Protein AF-A0AAU5UR75-F1 (afdb_monomer_lite)

Sequence (61 aa):
MSDESEVGDRQGAGSGYQYAVGHANGTSTVINSLGKVTGTFPDPVYFRWGPVFYLDPLNGD

Structure (mmCIF, N/CA/C/O backbone):
data_AF-A0AAU5UR75-F1
#
_entry.id   AF-A0AAU5UR75-F1
#
loop_
_atom_site.group_PDB
_atom_site.id
_atom_site.type_symbol
_atom_site.label_atom_id
_atom_site.label_alt_id
_atom_site.label_comp_id
_atom_site.label_asym_id
_atom_site.label_entity_id
_atom_site.label_seq_id
_atom_site.pdbx_PDB_ins_code
_atom_site.Cartn_x
_atom_site.Cartn_y
_atom_site.Cartn_z
_atom_site.occupancy
_atom_site.B_iso_or_equiv
_atom_site.auth_seq_id
_atom_site.auth_comp_id
_atom_site.auth_asym_id
_atom_site.auth_atom_id
_atom_site.pdbx_PDB_model_num
ATOM 1 N N . MET A 1 1 ? 13.742 -20.650 -40.746 1.00 49.47 1 MET A N 1
ATOM 2 C CA . MET A 1 1 ? 15.064 -20.301 -40.184 1.00 49.47 1 MET A CA 1
ATOM 3 C C . MET A 1 1 ? 15.374 -18.915 -40.718 1.00 49.47 1 MET A C 1
ATOM 5 O O . MET A 1 1 ? 15.716 -18.809 -41.882 1.00 49.47 1 MET A O 1
ATOM 9 N N . SER A 1 2 ? 15.044 -17.837 -40.020 1.00 42.28 2 SER A N 1
ATOM 10 C CA . SE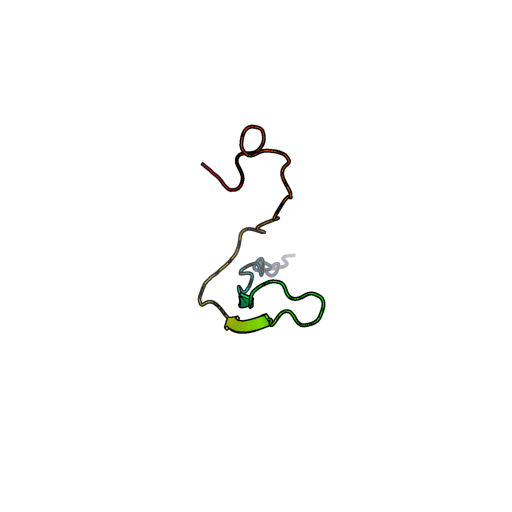R A 1 2 ? 15.245 -17.627 -38.585 1.00 42.28 2 SER A CA 1
ATOM 11 C C . SER A 1 2 ? 14.100 -16.802 -38.004 1.00 42.28 2 SER A C 1
ATOM 13 O O . SER A 1 2 ? 13.780 -15.752 -38.550 1.00 42.28 2 SER A O 1
ATOM 15 N N . ASP A 1 3 ? 13.493 -17.300 -36.928 1.00 48.44 3 ASP A N 1
ATOM 16 C CA . ASP A 1 3 ? 12.680 -16.504 -36.017 1.00 48.44 3 ASP A CA 1
ATOM 17 C C . ASP A 1 3 ? 13.512 -15.309 -35.540 1.00 48.44 3 ASP A C 1
ATOM 19 O O . ASP A 1 3 ? 14.493 -15.482 -34.814 1.00 48.44 3 ASP A O 1
ATOM 23 N N . GLU A 1 4 ? 13.127 -14.095 -35.922 1.00 58.22 4 GLU A N 1
ATOM 24 C CA . GLU A 1 4 ? 13.373 -12.949 -35.054 1.00 58.22 4 GLU A CA 1
ATOM 25 C C . GLU A 1 4 ? 12.428 -13.138 -33.873 1.00 58.22 4 GLU A C 1
ATOM 27 O O . GLU A 1 4 ? 11.275 -12.712 -33.897 1.00 58.22 4 GLU A O 1
ATOM 32 N N . SER A 1 5 ? 12.894 -13.899 -32.876 1.00 51.00 5 SER A N 1
ATOM 33 C CA . SE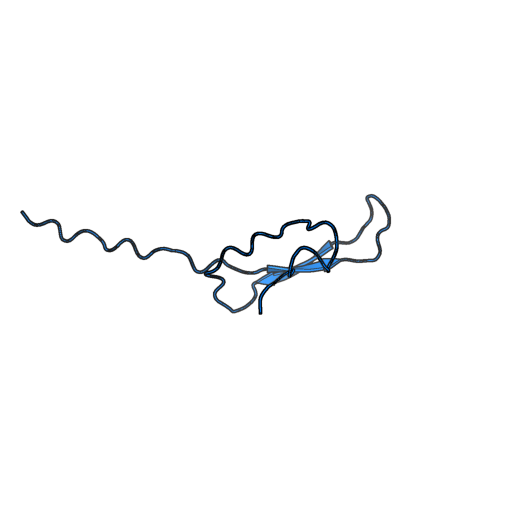R A 1 5 ? 12.187 -14.025 -31.615 1.00 51.00 5 SER A CA 1
ATOM 34 C C . SER A 1 5 ? 11.998 -12.613 -31.091 1.00 51.00 5 SER A C 1
ATOM 36 O O . SER A 1 5 ? 12.984 -11.934 -30.790 1.00 51.00 5 SER A O 1
ATOM 38 N N . GLU A 1 6 ? 10.740 -12.190 -31.017 1.00 56.69 6 GLU A N 1
ATOM 39 C CA . GLU A 1 6 ? 10.274 -11.135 -30.139 1.00 56.69 6 GLU A CA 1
ATOM 40 C C . GLU A 1 6 ? 11.108 -11.223 -28.861 1.00 56.69 6 GLU A C 1
ATOM 42 O O . GLU A 1 6 ? 11.004 -12.187 -28.096 1.00 56.69 6 GLU A O 1
ATOM 47 N N . VAL A 1 7 ? 12.041 -10.281 -28.691 1.00 54.12 7 VAL A N 1
ATOM 48 C CA . VAL A 1 7 ? 12.695 -10.090 -27.406 1.00 54.12 7 VAL A CA 1
ATOM 49 C C . VAL A 1 7 ? 11.542 -9.648 -26.536 1.00 54.12 7 VAL A C 1
ATOM 51 O O . VAL A 1 7 ? 11.137 -8.491 -26.590 1.00 54.12 7 VAL A O 1
ATOM 54 N N . GLY A 1 8 ? 10.922 -10.618 -25.864 1.00 46.59 8 GLY A N 1
ATOM 55 C CA . GLY A 1 8 ? 9.861 -10.388 -24.911 1.00 46.59 8 GLY A CA 1
ATOM 56 C C . GLY A 1 8 ? 10.461 -9.487 -23.859 1.00 46.59 8 GLY A C 1
ATOM 57 O O . GLY A 1 8 ? 11.152 -9.962 -22.955 1.00 46.59 8 GLY A O 1
ATOM 58 N N . ASP A 1 9 ? 10.271 -8.186 -24.054 1.00 53.69 9 ASP A N 1
ATOM 59 C CA . ASP A 1 9 ? 10.671 -7.157 -23.124 1.00 53.69 9 ASP A CA 1
ATOM 60 C C . ASP A 1 9 ? 10.080 -7.619 -21.805 1.00 53.69 9 ASP A C 1
ATOM 62 O O . ASP A 1 9 ? 8.868 -7.840 -21.695 1.00 53.69 9 ASP A O 1
ATOM 66 N N . ARG A 1 10 ? 10.939 -7.939 -20.838 1.00 52.38 10 ARG A N 1
ATOM 67 C CA . ARG A 1 10 ? 10.479 -8.421 -19.545 1.00 52.38 10 ARG A CA 1
ATOM 68 C C . ARG A 1 10 ? 9.717 -7.252 -18.936 1.00 52.38 10 ARG A C 1
ATOM 70 O O . ARG A 1 10 ? 10.321 -6.350 -18.366 1.00 52.38 10 ARG A O 1
ATOM 77 N N . GLN A 1 11 ? 8.398 -7.252 -19.122 1.00 53.75 11 GLN A N 1
ATOM 78 C CA . GLN A 1 11 ? 7.455 -6.252 -18.637 1.00 53.75 11 GLN A CA 1
ATOM 79 C C . GLN A 1 11 ? 7.447 -6.328 -17.113 1.00 53.75 11 GLN A C 1
ATOM 81 O O . GLN A 1 11 ? 6.640 -7.019 -16.499 1.00 53.75 11 GLN A O 1
ATOM 86 N N . GLY A 1 12 ? 8.442 -5.696 -16.508 1.00 54.50 12 GLY A N 1
ATOM 87 C CA . GLY A 1 12 ? 8.730 -5.812 -15.092 1.00 54.50 12 GLY A CA 1
ATOM 88 C C . GLY A 1 12 ? 8.812 -4.470 -14.397 1.00 54.50 12 GLY A C 1
ATOM 89 O O . GLY A 1 12 ? 9.169 -4.452 -13.236 1.00 54.50 12 GLY A O 1
ATOM 90 N N . ALA A 1 13 ? 8.488 -3.345 -15.041 1.00 58.84 13 ALA A N 1
ATOM 91 C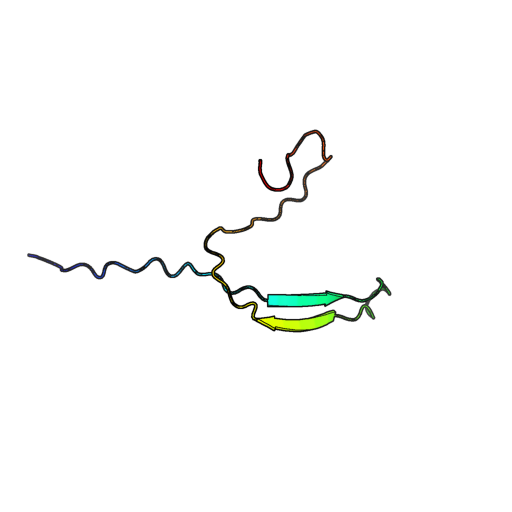 CA . ALA A 1 13 ? 8.294 -2.104 -14.301 1.00 58.84 13 ALA A CA 1
ATOM 92 C C . ALA A 1 13 ? 6.986 -2.221 -13.501 1.00 58.84 13 ALA A C 1
ATOM 94 O O . ALA A 1 13 ? 5.924 -1.786 -13.954 1.00 58.84 13 ALA A O 1
ATOM 95 N N . GLY A 1 14 ? 7.044 -2.858 -12.326 1.00 71.25 14 GLY A N 1
ATOM 96 C CA . GLY A 1 14 ? 5.926 -2.903 -11.392 1.00 71.25 14 GLY A CA 1
ATOM 97 C C . GLY A 1 14 ? 5.426 -1.482 -11.147 1.00 71.25 14 GLY A C 1
ATOM 98 O O . GLY A 1 14 ?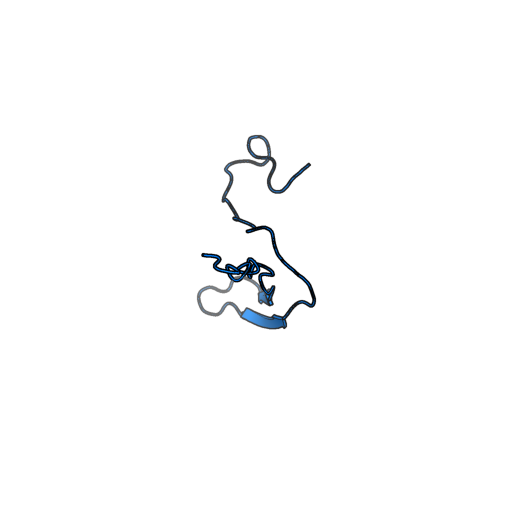 6.222 -0.549 -11.087 1.00 71.25 14 GLY A O 1
ATOM 99 N N . SER A 1 15 ? 4.109 -1.285 -11.077 1.00 80.06 15 SER A N 1
ATOM 100 C CA . SER A 1 15 ? 3.533 0.013 -10.707 1.00 80.06 15 SER A CA 1
ATOM 101 C C . SER A 1 15 ? 3.387 0.090 -9.190 1.00 80.06 15 SER A C 1
ATOM 103 O O . SER A 1 15 ? 2.790 -0.799 -8.588 1.00 80.06 15 SER A O 1
ATOM 105 N N . GLY A 1 16 ? 3.899 1.157 -8.577 1.00 83.81 16 GLY A N 1
ATOM 106 C CA . GLY A 1 16 ? 3.714 1.429 -7.151 1.00 83.81 16 GLY A CA 1
ATOM 107 C C . GLY A 1 16 ? 2.447 2.241 -6.888 1.00 83.81 16 GLY A C 1
ATOM 108 O O . GLY A 1 16 ? 2.123 3.150 -7.652 1.00 83.81 16 GLY A O 1
ATOM 109 N N . TYR A 1 17 ? 1.751 1.947 -5.790 1.00 89.81 17 TYR A N 1
ATOM 110 C CA . TYR A 1 17 ? 0.584 2.700 -5.318 1.00 89.81 17 TYR A CA 1
ATOM 111 C C . TYR A 1 17 ? 0.758 3.053 -3.843 1.00 89.81 17 TYR A C 1
ATOM 113 O O . TYR A 1 17 ? 1.210 2.218 -3.061 1.00 89.81 17 TYR A O 1
ATOM 121 N N . GLN A 1 18 ? 0.387 4.276 -3.464 1.00 90.94 18 GLN A N 1
ATOM 122 C CA . GLN A 1 18 ? 0.457 4.742 -2.079 1.00 90.94 18 GLN A CA 1
ATOM 123 C C . GLN A 1 18 ? -0.917 4.762 -1.416 1.00 90.94 18 GLN A C 1
ATOM 125 O O . GLN A 1 18 ? -1.929 5.087 -2.043 1.00 90.94 18 GLN A O 1
ATOM 130 N N . TYR A 1 19 ? -0.922 4.467 -0.118 1.00 92.62 19 TYR A N 1
ATOM 131 C CA . TYR A 1 19 ? -2.107 4.496 0.726 1.00 92.62 19 TYR A CA 1
ATOM 132 C C . TYR A 1 19 ? -1.775 5.149 2.068 1.00 92.62 19 TYR A C 1
ATOM 134 O O . TYR A 1 19 ? -0.743 4.847 2.664 1.00 92.62 19 TYR A O 1
ATOM 142 N N . ALA A 1 20 ? -2.664 6.015 2.553 1.00 94.06 20 ALA A N 1
ATOM 143 C CA . ALA A 1 20 ? -2.643 6.502 3.928 1.00 94.06 20 ALA A CA 1
ATOM 144 C C . ALA A 1 20 ? -3.612 5.669 4.771 1.00 94.06 20 ALA A C 1
ATOM 146 O O . ALA A 1 20 ? -4.764 5.467 4.379 1.00 94.06 20 ALA A O 1
ATOM 147 N N . VAL A 1 21 ? -3.155 5.204 5.931 1.00 92.81 21 VAL A N 1
ATOM 148 C CA . VAL A 1 21 ? -3.956 4.399 6.859 1.00 92.81 21 VAL A CA 1
ATOM 149 C C . VAL A 1 21 ? -4.130 5.178 8.160 1.00 92.81 21 VAL A C 1
ATOM 151 O O . VAL A 1 21 ? -3.169 5.749 8.675 1.00 92.81 21 VAL A O 1
ATOM 154 N N . GLY A 1 22 ? -5.363 5.244 8.668 1.00 89.19 22 GLY A N 1
ATOM 155 C CA . GLY A 1 22 ? -5.661 5.865 9.961 1.00 89.19 22 GLY A CA 1
ATOM 156 C C . GLY A 1 22 ? -5.197 5.013 11.148 1.00 89.19 22 GLY A C 1
ATOM 157 O O . GLY A 1 22 ? -4.693 3.904 10.984 1.00 89.19 22 GLY A O 1
ATOM 158 N N . HIS A 1 23 ? -5.412 5.502 12.372 1.00 91.88 23 HIS A N 1
ATOM 159 C CA . HIS A 1 23 ? -5.228 4.663 13.559 1.00 91.88 23 HIS A CA 1
ATOM 160 C C . HIS A 1 23 ? -6.106 3.407 13.481 1.00 91.88 23 HIS A C 1
ATOM 162 O O . HIS A 1 23 ? -7.266 3.477 13.066 1.00 91.88 23 HIS A O 1
ATOM 168 N N . ALA A 1 24 ? -5.551 2.271 13.912 1.00 90.75 24 ALA A N 1
ATOM 169 C CA . ALA A 1 24 ? -6.272 1.008 13.951 1.00 90.75 24 ALA A CA 1
ATOM 170 C C . ALA A 1 24 ? -7.499 1.132 14.868 1.00 90.75 24 ALA A C 1
ATOM 172 O O . ALA A 1 24 ? -7.369 1.311 16.078 1.00 90.75 24 ALA A O 1
ATOM 173 N N . ASN A 1 25 ? -8.693 1.037 14.283 1.00 87.31 25 ASN A N 1
ATOM 174 C CA . ASN A 1 25 ? -9.975 1.125 14.986 1.00 87.31 25 ASN A CA 1
ATOM 175 C C . ASN A 1 25 ? -10.872 -0.056 14.585 1.00 87.31 25 ASN A C 1
ATOM 177 O O . ASN A 1 25 ? -11.982 0.102 14.073 1.00 87.31 25 ASN A O 1
ATOM 181 N N . GLY A 1 26 ? -10.320 -1.266 14.717 1.00 85.38 26 GLY A N 1
ATOM 182 C CA . GLY A 1 26 ? -10.963 -2.498 14.265 1.00 85.38 26 GLY A CA 1
ATOM 183 C C . GLY A 1 26 ? -11.304 -2.459 12.772 1.00 85.38 26 GLY A C 1
ATOM 184 O O . GLY A 1 26 ? -10.510 -2.003 11.946 1.00 85.38 26 GLY A O 1
ATOM 185 N N . THR A 1 27 ? -12.509 -2.912 12.427 1.00 89.88 27 THR A N 1
ATOM 186 C CA . THR A 1 27 ? -13.013 -2.944 11.042 1.00 89.88 27 THR A CA 1
ATOM 187 C C . THR A 1 27 ? -13.269 -1.559 10.446 1.00 89.88 27 THR A C 1
ATOM 189 O O . THR A 1 27 ? -13.455 -1.447 9.241 1.00 89.88 27 THR A O 1
ATOM 192 N N . SER A 1 28 ? -13.271 -0.507 11.267 1.00 91.69 28 SER A N 1
ATOM 193 C CA . SER A 1 28 ? -13.514 0.878 10.843 1.00 91.69 28 SER A CA 1
ATOM 194 C C . SER A 1 28 ? -12.228 1.635 10.497 1.00 91.69 28 SER A C 1
ATOM 196 O O . SER A 1 28 ? -12.248 2.857 10.358 1.00 91.69 28 SER A O 1
ATOM 198 N N . THR A 1 29 ? -11.092 0.940 10.392 1.00 92.69 29 THR A N 1
ATOM 199 C CA . THR A 1 29 ? -9.814 1.557 10.018 1.00 92.69 29 THR A CA 1
ATOM 200 C C . THR A 1 29 ? -9.917 2.173 8.621 1.00 92.69 29 THR A C 1
ATOM 202 O O . THR A 1 29 ? -10.213 1.486 7.645 1.00 92.69 29 THR A O 1
ATOM 205 N N . VAL A 1 30 ? -9.664 3.479 8.522 1.00 93.19 30 VAL A N 1
ATOM 206 C CA . VAL A 1 30 ? -9.697 4.201 7.245 1.00 93.19 30 VAL A CA 1
ATOM 207 C C . VAL A 1 30 ? -8.467 3.842 6.416 1.00 93.19 30 VAL A C 1
ATOM 209 O O . VAL A 1 30 ? -7.342 3.947 6.905 1.00 93.19 30 VAL A O 1
ATOM 212 N N . ILE A 1 31 ? -8.690 3.486 5.150 1.00 94.12 31 ILE A N 1
ATOM 213 C CA . ILE A 1 31 ? -7.653 3.291 4.132 1.00 94.12 31 ILE A CA 1
ATOM 214 C C . ILE A 1 31 ? -7.965 4.241 2.979 1.00 94.12 31 ILE A C 1
ATOM 216 O O . ILE A 1 31 ? -9.003 4.116 2.332 1.00 94.12 31 ILE A O 1
ATOM 220 N N . ASN A 1 32 ? -7.074 5.195 2.725 1.00 95.69 32 ASN A N 1
ATOM 221 C CA . ASN A 1 32 ? -7.226 6.175 1.657 1.00 95.69 32 ASN A CA 1
ATOM 222 C C . ASN A 1 32 ? -6.180 5.944 0.564 1.00 95.69 32 ASN A C 1
ATOM 224 O O . ASN A 1 32 ? -4.985 5.909 0.856 1.00 95.69 32 ASN A O 1
ATOM 228 N N . SER A 1 33 ? -6.611 5.812 -0.692 1.00 94.38 33 SER A N 1
ATOM 229 C CA . SER A 1 33 ? -5.687 5.717 -1.826 1.00 94.38 33 SER A CA 1
ATOM 230 C C . SER A 1 33 ? -5.132 7.097 -2.172 1.00 94.38 33 SER A C 1
ATOM 232 O O . SER A 1 33 ? -5.888 8.043 -2.374 1.00 94.38 33 SER A O 1
ATOM 234 N N . LEU A 1 34 ? -3.807 7.206 -2.263 1.00 95.19 34 LEU A N 1
ATOM 235 C CA . LEU A 1 34 ? -3.099 8.424 -2.679 1.00 95.19 34 LEU A CA 1
ATOM 236 C C . LEU A 1 34 ? -2.695 8.382 -4.161 1.00 95.19 34 LEU A C 1
ATOM 238 O O . LEU A 1 34 ? -2.159 9.353 -4.689 1.00 95.19 34 LEU A O 1
ATOM 242 N N . GLY A 1 35 ? -2.970 7.263 -4.835 1.00 93.50 35 GLY A N 1
ATOM 243 C CA . GLY A 1 35 ? -2.729 7.083 -6.259 1.00 93.50 35 GLY A CA 1
ATOM 244 C C . GLY A 1 35 ? -1.402 6.408 -6.596 1.00 93.50 35 GLY A C 1
ATOM 245 O O . GLY A 1 35 ? -0.697 5.854 -5.746 1.00 93.50 35 GLY A O 1
ATOM 246 N N . LYS A 1 36 ? -1.111 6.406 -7.898 1.00 90.94 36 LYS A N 1
ATOM 247 C CA . LYS A 1 36 ? 0.070 5.771 -8.481 1.00 90.94 36 LYS A CA 1
ATOM 248 C C . LYS A 1 36 ? 1.315 6.618 -8.216 1.00 90.94 36 LYS A C 1
ATOM 250 O O . LYS A 1 36 ? 1.298 7.830 -8.407 1.00 90.94 36 LYS A O 1
ATOM 255 N N . VAL A 1 37 ? 2.404 5.963 -7.830 1.00 87.56 37 VAL A N 1
ATOM 256 C CA . VAL A 1 37 ? 3.728 6.581 -7.727 1.00 87.56 37 VAL A CA 1
ATOM 257 C C . VAL A 1 37 ? 4.367 6.618 -9.107 1.00 87.56 37 VAL A C 1
ATOM 259 O O . VAL A 1 37 ? 4.417 5.604 -9.807 1.00 87.56 37 VAL A O 1
ATOM 262 N N . THR A 1 38 ? 4.884 7.779 -9.492 1.00 87.94 38 THR A N 1
ATOM 263 C CA . THR A 1 38 ? 5.726 7.902 -10.682 1.00 87.94 38 THR A CA 1
ATOM 264 C C . THR A 1 38 ? 7.071 7.235 -10.403 1.00 87.94 38 THR A C 1
ATOM 266 O O . THR A 1 38 ? 7.875 7.757 -9.637 1.00 87.94 38 THR A O 1
ATOM 269 N N . GLY A 1 39 ? 7.303 6.067 -10.999 1.00 80.94 39 GLY A N 1
ATOM 270 C CA . GLY A 1 39 ? 8.540 5.307 -10.845 1.00 80.94 39 GLY A CA 1
ATOM 271 C C . GLY A 1 39 ? 8.432 3.900 -11.426 1.00 80.94 39 GLY A C 1
ATOM 272 O O . GLY A 1 39 ? 7.340 3.432 -11.756 1.00 80.94 39 GLY A O 1
ATOM 273 N N . THR A 1 40 ? 9.576 3.236 -11.553 1.00 76.62 40 THR A N 1
ATOM 274 C CA . THR A 1 40 ? 9.684 1.833 -11.960 1.00 76.62 40 THR A CA 1
ATOM 275 C C . THR A 1 40 ? 10.093 0.999 -10.757 1.00 76.62 40 THR A C 1
ATOM 277 O O . THR A 1 40 ? 11.084 1.324 -10.108 1.00 76.62 40 THR A O 1
ATOM 280 N N . PHE A 1 41 ? 9.368 -0.085 -10.489 1.00 75.25 41 PHE A N 1
ATOM 281 C CA . PHE A 1 41 ? 9.660 -1.005 -9.388 1.00 75.25 41 PHE A CA 1
ATOM 282 C C . PHE A 1 41 ? 10.030 -2.384 -9.965 1.00 75.25 41 PHE A C 1
ATOM 284 O O . PHE A 1 41 ? 9.177 -3.272 -9.995 1.00 75.25 41 PHE A O 1
ATOM 291 N N . PRO A 1 42 ? 11.247 -2.535 -10.533 1.00 70.44 42 PRO A N 1
ATOM 292 C CA . PRO A 1 42 ? 11.675 -3.764 -11.203 1.00 70.44 42 PRO A CA 1
ATOM 293 C C . PRO A 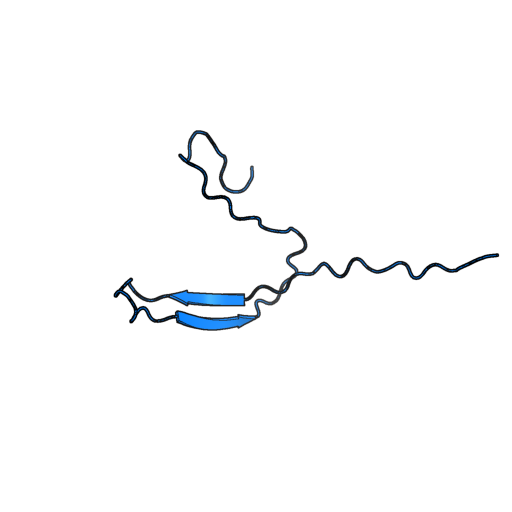1 42 ? 11.976 -4.905 -10.234 1.00 70.44 42 PRO A C 1
ATOM 295 O O . PRO A 1 42 ? 11.833 -6.074 -10.593 1.00 70.44 42 PRO A O 1
ATOM 298 N N . ASP A 1 43 ? 12.355 -4.562 -9.006 1.00 70.25 43 ASP A N 1
ATOM 299 C CA . ASP A 1 43 ? 12.652 -5.537 -7.975 1.00 70.25 43 ASP A CA 1
ATOM 300 C C . ASP A 1 43 ? 11.352 -5.964 -7.291 1.00 70.25 43 ASP A C 1
ATOM 302 O O . ASP A 1 43 ? 10.623 -5.118 -6.757 1.00 70.25 43 ASP A O 1
ATOM 306 N N . PRO A 1 44 ? 11.028 -7.266 -7.262 1.00 64.00 44 PRO A N 1
ATOM 307 C CA . PRO A 1 44 ? 9.939 -7.735 -6.434 1.00 64.00 44 PRO A CA 1
ATOM 308 C C . PRO A 1 44 ? 10.347 -7.547 -4.970 1.00 64.00 44 PRO A C 1
ATOM 310 O O . PRO A 1 44 ? 11.101 -8.345 -4.409 1.00 64.00 44 PRO A O 1
ATOM 313 N N . VAL A 1 45 ? 9.852 -6.481 -4.339 1.00 64.12 45 VAL A N 1
ATOM 314 C CA . VAL A 1 45 ? 9.988 -6.287 -2.893 1.00 64.12 45 VAL A CA 1
ATOM 315 C C . VAL A 1 45 ? 9.091 -7.314 -2.209 1.00 64.12 45 VAL A C 1
ATOM 317 O O . VAL A 1 45 ? 7.920 -7.075 -1.916 1.00 64.12 45 VAL A O 1
ATOM 320 N N . TYR A 1 46 ? 9.632 -8.510 -1.995 1.00 61.22 46 TYR A N 1
ATOM 321 C CA . TYR A 1 46 ? 8.998 -9.514 -1.159 1.00 61.22 46 TYR A CA 1
ATOM 322 C C . TYR A 1 46 ? 9.167 -9.086 0.293 1.00 61.22 46 TYR A C 1
ATOM 324 O O . TYR A 1 46 ? 10.205 -9.334 0.905 1.00 61.22 46 TYR A O 1
ATOM 332 N N . PHE A 1 47 ? 8.148 -8.439 0.853 1.00 64.38 47 PHE A N 1
ATOM 333 C CA . PHE A 1 47 ? 8.103 -8.207 2.290 1.00 64.38 47 PHE A CA 1
ATOM 334 C C . PHE A 1 47 ? 8.049 -9.562 3.000 1.00 64.38 47 PHE A C 1
ATOM 336 O O . PHE A 1 47 ? 7.134 -10.360 2.782 1.00 64.38 47 PHE A O 1
ATOM 343 N N . ARG A 1 48 ? 9.049 -9.831 3.838 1.00 59.50 48 ARG A N 1
ATOM 344 C CA . ARG A 1 48 ? 9.077 -10.984 4.736 1.00 59.50 48 ARG A CA 1
ATOM 345 C C . ARG A 1 48 ? 8.857 -10.459 6.147 1.00 59.50 48 ARG A C 1
ATOM 347 O O . ARG A 1 48 ? 9.478 -9.479 6.545 1.00 59.50 48 ARG A O 1
ATOM 354 N N . TRP A 1 49 ? 7.968 -11.096 6.901 1.00 54.88 49 TRP A N 1
ATOM 355 C CA . TRP A 1 49 ? 7.897 -10.874 8.343 1.00 54.88 49 TRP A CA 1
ATOM 356 C C . TRP A 1 49 ? 9.102 -11.580 8.975 1.00 54.88 49 TRP A C 1
ATOM 358 O O . TRP A 1 49 ? 9.051 -12.781 9.229 1.00 54.88 49 TRP A O 1
ATOM 368 N N . GLY A 1 50 ? 10.208 -10.856 9.146 1.00 62.03 50 GLY A N 1
ATOM 369 C CA . GLY A 1 50 ? 11.407 -11.363 9.808 1.00 62.03 50 GLY A CA 1
ATOM 370 C C . GLY A 1 50 ? 11.236 -11.332 11.332 1.00 62.03 50 GLY A C 1
ATOM 371 O O . GLY A 1 50 ? 10.917 -10.274 11.886 1.00 62.03 50 GLY A O 1
ATOM 372 N N . PRO A 1 51 ? 11.415 -12.455 12.050 1.00 60.53 51 PRO A N 1
ATOM 373 C CA . PRO A 1 51 ? 11.544 -12.412 13.493 1.00 60.53 51 PRO A CA 1
ATOM 374 C C . PRO A 1 51 ? 12.888 -11.746 13.812 1.00 60.53 51 PRO A C 1
ATOM 376 O O . PRO A 1 51 ? 13.938 -12.265 13.458 1.00 60.53 51 PRO A O 1
ATOM 379 N N . VAL A 1 52 ? 12.828 -10.617 14.518 1.00 58.41 52 VAL A N 1
ATOM 380 C CA . VAL A 1 52 ? 13.953 -9.865 15.104 1.00 58.41 52 VAL A CA 1
ATOM 381 C C . VAL A 1 52 ? 14.949 -9.197 14.133 1.00 58.41 52 VAL A C 1
ATOM 383 O O . VAL A 1 52 ? 15.657 -9.839 13.367 1.00 58.41 52 VAL A O 1
ATOM 386 N N . PHE A 1 53 ? 15.109 -7.880 14.310 1.00 58.19 53 PHE A N 1
ATOM 387 C CA . PHE A 1 53 ? 16.027 -6.973 13.594 1.00 58.19 53 PHE A CA 1
ATOM 388 C C . PHE A 1 53 ? 17.522 -7.342 13.658 1.00 58.19 53 PHE A C 1
ATOM 390 O O . PHE A 1 53 ? 18.335 -6.696 13.009 1.00 58.19 53 PHE A O 1
ATOM 397 N N . TYR A 1 54 ? 17.904 -8.327 14.477 1.00 60.97 54 TYR A N 1
ATOM 398 C CA . TYR A 1 54 ? 19.290 -8.788 14.598 1.00 60.97 54 TYR A CA 1
ATOM 399 C C . TYR A 1 54 ? 19.598 -10.021 13.728 1.00 60.97 54 TYR A C 1
ATOM 401 O O . TYR A 1 54 ? 20.762 -10.283 13.445 1.00 60.97 54 TYR A O 1
ATOM 409 N N . LEU A 1 55 ? 18.584 -10.792 13.312 1.00 61.25 55 LEU A N 1
ATOM 410 C CA . LEU A 1 55 ? 18.771 -12.034 12.541 1.00 61.25 55 LEU A CA 1
ATOM 411 C C . LEU A 1 55 ? 18.452 -11.885 11.049 1.00 61.25 55 LEU A C 1
ATOM 413 O O . LEU A 1 55 ? 18.824 -12.752 10.263 1.00 61.25 55 LEU A O 1
ATOM 417 N N . ASP A 1 56 ? 17.775 -10.805 10.667 1.00 60.81 56 ASP A N 1
ATOM 418 C CA . ASP A 1 56 ? 17.383 -10.507 9.294 1.00 60.81 56 ASP A CA 1
ATOM 419 C C . ASP A 1 56 ? 17.661 -9.019 9.043 1.00 60.81 56 ASP A C 1
ATOM 421 O O . ASP A 1 56 ? 17.012 -8.180 9.683 1.00 60.81 56 ASP A O 1
ATOM 425 N N . PRO A 1 57 ? 18.632 -8.659 8.182 1.00 62.97 57 PRO A N 1
ATOM 426 C CA . PRO A 1 57 ? 18.763 -7.304 7.674 1.00 62.97 57 PRO A CA 1
ATOM 427 C C . PRO A 1 57 ? 17.529 -7.031 6.815 1.00 62.97 57 PRO A C 1
ATOM 429 O O . PRO A 1 57 ? 17.508 -7.231 5.599 1.00 62.97 57 PRO A O 1
ATOM 432 N N . LEU A 1 58 ? 16.447 -6.633 7.483 1.00 58.88 58 LEU A N 1
ATOM 433 C CA . LEU A 1 58 ? 15.247 -6.150 6.834 1.00 58.88 58 LEU A CA 1
ATOM 434 C C . LEU A 1 58 ? 15.703 -5.002 5.932 1.00 58.88 58 LEU A C 1
ATOM 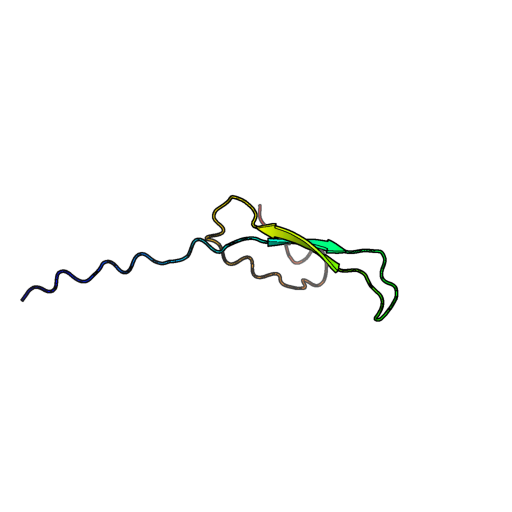436 O O . LEU A 1 58 ? 16.172 -3.998 6.440 1.00 58.88 58 LEU A O 1
ATOM 440 N N . ASN A 1 59 ? 15.605 -5.235 4.622 1.00 59.53 59 ASN A N 1
ATOM 441 C CA . ASN A 1 59 ? 15.833 -4.326 3.498 1.00 59.53 59 ASN A CA 1
ATOM 442 C C . ASN A 1 59 ? 17.219 -3.670 3.296 1.00 59.53 59 ASN A C 1
ATOM 444 O O . ASN A 1 59 ? 17.291 -2.465 3.100 1.00 59.53 59 ASN A O 1
ATOM 448 N N . GLY A 1 60 ? 18.250 -4.497 3.084 1.00 50.88 60 GLY A N 1
ATOM 449 C CA . GLY A 1 60 ? 19.401 -4.151 2.228 1.00 50.88 60 GLY A CA 1
ATOM 450 C C . GLY A 1 60 ? 20.510 -3.325 2.892 1.00 50.88 60 GLY A C 1
ATOM 451 O O . GLY A 1 60 ? 20.240 -2.348 3.582 1.00 50.88 60 GLY A O 1
ATOM 452 N N . ASP A 1 61 ? 21.754 -3.744 2.644 1.00 46.44 61 ASP A N 1
ATOM 453 C CA . ASP A 1 61 ? 22.981 -2.973 2.905 1.00 46.44 61 ASP A CA 1
ATOM 454 C C . ASP A 1 61 ? 23.256 -1.950 1.787 1.00 46.44 61 ASP A C 1
ATOM 456 O O . ASP A 1 61 ? 22.947 -2.261 0.608 1.00 46.44 61 ASP A O 1
#

pLDDT: mean 71.62, std 16.85, range [42.28, 95.69]

Foldseek 3Di:
DDPPPPPPPPPQQDKDWDWDWDPCPDPPIDIGTPGIDPGGDNDPPPDDPDDDCVPDVRDDD

Secondary structure (DSSP, 8-state):
-------------EEEEEEEE---BTBT--EEEEEEEEEEE-S-------S-TTTS-TT--

Radius of gyration: 19.05 Å; chains: 1; bounding box: 36×29×55 Å